Protein AF-Q2H4X4-F1 (afdb_monomer_lite)

Organism: Chaetomium globosum (strain ATCC 6205 / CBS 148.51 / DSM 1962 / NBRC 6347 / NRRL 1970) (NCBI:txid306901)

Sequence (139 aa):
MMDMPKQSDGTLGFRNVQITDLEEAFVVPPNSQGLGKRLSGNQFWRSPEAWARGAQNTSADIFSFGIVAIYVWLDRMIFYSDEANKAEDPSDMILRRHVSFLNDIDDFHGFIEYHGGENDPFVSRFGGLLISSRVLFSG

Radius of gyration: 17.91 Å; chains: 1; bounding box: 44×47×41 Å

pLDDT: mean 86.8, std 10.41, range [38.12, 96.19]

Structure (mmCIF, N/CA/C/O backbone):
data_AF-Q2H4X4-F1
#
_entry.id   AF-Q2H4X4-F1
#
loop_
_atom_site.group_PDB
_atom_site.id
_atom_site.type_symbol
_atom_site.label_atom_id
_atom_site.label_alt_id
_atom_site.label_comp_id
_atom_site.label_asym_id
_atom_site.label_entity_id
_atom_site.label_seq_id
_atom_site.pdbx_PDB_ins_code
_atom_site.Cartn_x
_atom_site.Cartn_y
_atom_site.Cartn_z
_atom_site.occupancy
_atom_site.B_iso_or_equiv
_atom_site.auth_seq_id
_atom_site.auth_comp_id
_atom_site.auth_asym_id
_atom_site.auth_atom_id
_atom_site.pdbx_PDB_model_num
ATOM 1 N N . MET A 1 1 ? -5.864 13.961 13.535 1.00 82.88 1 MET A N 1
ATOM 2 C CA . MET A 1 1 ? -6.841 14.300 14.603 1.00 82.88 1 MET A CA 1
ATOM 3 C C . MET A 1 1 ? -8.238 14.324 13.986 1.00 82.88 1 MET A C 1
ATOM 5 O O . MET A 1 1 ? -8.335 14.537 12.783 1.00 82.88 1 MET A O 1
ATOM 9 N N . MET A 1 2 ? -9.291 14.013 14.745 1.00 92.06 2 MET A N 1
ATOM 10 C CA . MET A 1 2 ? -10.677 14.024 14.254 1.00 92.06 2 MET A CA 1
ATOM 11 C C . MET A 1 2 ? -11.644 14.397 15.378 1.00 92.06 2 MET A C 1
ATOM 13 O O . MET A 1 2 ? -11.381 14.077 16.539 1.00 92.06 2 MET A O 1
ATOM 17 N N . ASP A 1 3 ? -12.770 15.013 15.022 1.00 93.75 3 ASP A N 1
ATOM 18 C CA . ASP A 1 3 ? -13.841 15.345 15.958 1.00 93.75 3 ASP A CA 1
ATOM 19 C C . ASP A 1 3 ? -14.916 14.253 15.948 1.00 93.75 3 ASP A C 1
ATOM 21 O O . ASP A 1 3 ? -15.402 13.859 14.883 1.00 93.75 3 ASP A O 1
ATOM 25 N N . MET A 1 4 ? -15.324 13.804 17.140 1.00 93.25 4 MET A N 1
ATOM 26 C CA . MET A 1 4 ? -16.312 12.733 17.337 1.00 93.25 4 MET A CA 1
ATOM 27 C C . MET A 1 4 ? -17.544 13.196 18.142 1.00 93.25 4 MET A C 1
ATOM 29 O O . MET A 1 4 ? -17.740 12.764 19.283 1.00 93.25 4 MET A O 1
ATOM 33 N N . PRO A 1 5 ? -18.380 14.109 17.613 1.00 94.19 5 PRO A N 1
ATOM 34 C CA . PRO A 1 5 ? -19.577 14.555 18.319 1.00 94.19 5 PRO A CA 1
ATOM 35 C C . PRO A 1 5 ? -20.622 13.434 18.428 1.00 94.19 5 PRO A C 1
ATOM 37 O O . PRO A 1 5 ? -20.839 12.674 17.485 1.00 94.19 5 PRO A O 1
ATOM 40 N N . LYS A 1 6 ? -21.340 13.376 19.554 1.00 93.75 6 LYS A N 1
ATOM 41 C CA . LYS A 1 6 ? -22.574 12.580 19.652 1.00 93.75 6 LYS A CA 1
ATOM 42 C C . LYS A 1 6 ? -23.701 13.276 18.892 1.00 93.75 6 LYS A C 1
ATOM 44 O O . LYS A 1 6 ? -23.912 14.476 19.060 1.00 93.75 6 LYS A O 1
ATOM 49 N N . GLN A 1 7 ? -24.422 12.518 18.079 1.00 92.12 7 GLN A N 1
ATOM 50 C CA . GLN A 1 7 ? -25.589 12.979 17.335 1.00 92.12 7 GLN A CA 1
ATOM 51 C C . GLN A 1 7 ? -26.870 12.861 18.176 1.00 92.12 7 GLN A C 1
ATOM 53 O O . GLN A 1 7 ? -26.888 12.224 19.231 1.00 92.12 7 GLN A O 1
ATOM 58 N N . SER A 1 8 ? -27.954 13.491 17.712 1.00 92.19 8 SER A N 1
ATOM 59 C CA . SER A 1 8 ? -29.252 13.511 18.405 1.00 92.19 8 SER A CA 1
ATOM 60 C C . SER A 1 8 ? -29.909 12.134 18.529 1.00 92.19 8 SER A C 1
ATOM 62 O O . SER A 1 8 ? -30.708 11.922 19.433 1.00 92.19 8 SER A O 1
ATOM 64 N N . ASP A 1 9 ? -29.569 11.202 17.639 1.00 93.88 9 ASP A N 1
ATOM 65 C CA . ASP A 1 9 ? -30.013 9.803 17.661 1.00 93.88 9 ASP A CA 1
ATOM 66 C C . ASP A 1 9 ? -29.107 8.892 18.516 1.00 93.88 9 ASP A C 1
ATOM 68 O O . ASP A 1 9 ? -29.309 7.682 18.573 1.00 93.88 9 ASP A O 1
ATOM 72 N N . GLY A 1 10 ? -28.103 9.465 19.189 1.00 90.88 10 GLY A N 1
ATOM 73 C CA . GLY A 1 10 ? -27.138 8.739 20.011 1.00 90.88 10 GLY A CA 1
ATOM 74 C C . GLY A 1 10 ? -25.968 8.124 19.239 1.00 90.88 10 GLY A C 1
ATOM 75 O O . GLY A 1 10 ? -25.063 7.584 19.878 1.00 90.88 10 GLY A O 1
ATOM 76 N N . THR A 1 11 ? -25.929 8.228 17.906 1.00 94.00 11 THR A N 1
ATOM 77 C CA . THR A 1 11 ? -24.793 7.749 17.107 1.00 94.00 11 THR A CA 1
ATOM 78 C C . THR A 1 11 ? -23.581 8.679 17.209 1.00 94.00 11 THR A C 1
ATOM 80 O O . THR A 1 11 ? -23.684 9.850 17.585 1.00 94.00 11 THR A O 1
ATOM 83 N N . LEU A 1 12 ? -22.398 8.156 16.884 1.00 93.00 12 LEU A N 1
ATOM 84 C CA . LEU A 1 12 ? -21.176 8.948 16.755 1.00 93.00 12 LEU A CA 1
ATOM 85 C C . LEU A 1 12 ? -21.107 9.554 15.352 1.00 93.00 12 LEU A C 1
ATOM 87 O O . LEU A 1 12 ? -21.178 8.837 14.357 1.00 93.00 12 LEU A O 1
ATOM 91 N N . GLY A 1 13 ? -20.963 10.875 15.278 1.00 92.62 13 GLY A N 1
ATOM 92 C CA . GLY A 1 13 ? -20.585 11.570 14.054 1.00 92.62 13 GLY A CA 1
ATOM 93 C C . GLY A 1 13 ? -19.066 11.687 13.949 1.00 92.62 13 GLY A C 1
ATOM 94 O O . GLY A 1 13 ? -18.370 11.655 14.960 1.00 92.62 13 GLY A O 1
ATOM 95 N N . PHE A 1 14 ? -18.560 11.878 12.732 1.00 92.00 14 PHE A N 1
ATOM 96 C CA . PHE A 1 14 ? -17.140 12.119 12.465 1.00 92.00 14 PHE A CA 1
ATOM 97 C C . PHE A 1 14 ? -17.000 13.368 11.603 1.00 92.00 14 PHE A C 1
ATOM 99 O O . PHE A 1 14 ? -17.674 13.491 10.578 1.00 92.00 14 PHE A O 1
ATOM 106 N N . ARG A 1 15 ? -16.169 14.324 12.026 1.00 93.56 15 ARG A N 1
ATOM 107 C CA . ARG A 1 15 ? -15.911 15.575 11.291 1.00 93.56 15 ARG A CA 1
ATOM 108 C C . ARG A 1 15 ? -14.452 15.992 11.436 1.00 93.56 15 ARG A C 1
ATOM 110 O O . ARG A 1 15 ? -13.753 15.508 12.322 1.00 93.56 15 ARG A O 1
ATOM 117 N N . ASN A 1 16 ? -14.011 16.890 10.554 1.00 93.94 16 ASN A N 1
ATOM 118 C CA . ASN A 1 16 ? -12.665 17.471 10.581 1.00 93.94 16 ASN A CA 1
ATOM 119 C C . ASN A 1 16 ? -11.556 16.406 10.641 1.00 93.94 16 ASN A C 1
ATOM 121 O O . ASN A 1 16 ? -10.621 16.505 11.431 1.00 93.94 16 ASN A O 1
ATOM 125 N N . VAL A 1 17 ? -11.688 15.356 9.824 1.00 91.62 17 VAL A N 1
ATOM 126 C CA . VAL A 1 17 ? -10.703 14.271 9.755 1.00 91.62 17 VAL A CA 1
ATOM 127 C C . VAL A 1 17 ? -9.416 14.797 9.124 1.00 91.62 17 VAL A C 1
ATOM 129 O O . VAL A 1 17 ? -9.442 15.381 8.043 1.00 91.62 17 VAL A O 1
ATOM 132 N N . GLN A 1 18 ? -8.292 14.574 9.800 1.00 94.06 18 GLN A N 1
ATOM 133 C CA . GLN A 1 18 ? -6.967 14.989 9.348 1.00 94.06 18 GLN A CA 1
ATOM 134 C C . GLN A 1 18 ? -6.011 13.799 9.288 1.00 94.06 18 GLN A C 1
ATOM 136 O O . GLN A 1 18 ? -5.959 12.999 10.228 1.00 94.06 18 GLN A O 1
ATOM 141 N N . ILE A 1 19 ? -5.212 13.750 8.219 1.00 92.25 19 ILE A N 1
ATOM 142 C CA . ILE A 1 19 ? -4.064 12.847 8.086 1.00 92.25 19 ILE A CA 1
ATOM 143 C C . ILE A 1 19 ? -2.943 13.348 9.010 1.00 92.25 19 ILE A C 1
ATOM 145 O O . ILE A 1 19 ? -2.722 14.553 9.128 1.00 92.25 19 ILE A O 1
ATOM 149 N N . THR A 1 20 ? -2.279 12.421 9.694 1.00 92.31 20 THR A N 1
ATOM 150 C CA . THR A 1 20 ? -1.152 12.666 10.609 1.00 92.31 20 THR A CA 1
ATOM 151 C C . THR A 1 20 ? 0.075 11.889 10.129 1.00 92.31 20 THR A C 1
ATOM 153 O O . THR A 1 20 ? 0.005 11.222 9.100 1.00 92.31 20 THR A O 1
ATOM 156 N N . ASP A 1 21 ? 1.170 11.984 10.876 1.00 91.31 21 ASP A N 1
ATOM 157 C CA . ASP A 1 21 ? 2.383 11.176 10.718 1.00 91.31 21 ASP A CA 1
ATOM 158 C C . ASP A 1 21 ? 3.039 11.389 9.343 1.00 91.31 21 ASP A C 1
ATOM 160 O O . ASP A 1 21 ? 3.329 10.477 8.567 1.00 91.31 21 ASP A O 1
ATOM 164 N N . LEU A 1 22 ? 3.204 12.673 9.011 1.00 91.50 22 LEU A N 1
ATOM 165 C CA . LEU A 1 22 ? 3.757 13.147 7.744 1.00 91.50 22 LEU A CA 1
ATOM 166 C C . LEU A 1 22 ? 5.291 13.264 7.771 1.00 91.50 22 LEU A C 1
ATOM 168 O O . LEU A 1 22 ? 5.871 13.801 6.831 1.00 91.50 22 LEU A O 1
ATOM 172 N N . GLU A 1 23 ? 5.971 12.784 8.815 1.00 89.81 23 GLU A N 1
ATOM 173 C CA . GLU A 1 23 ? 7.437 12.815 8.924 1.00 89.81 23 GLU A CA 1
ATOM 174 C C . GLU A 1 23 ? 8.132 12.004 7.825 1.00 89.81 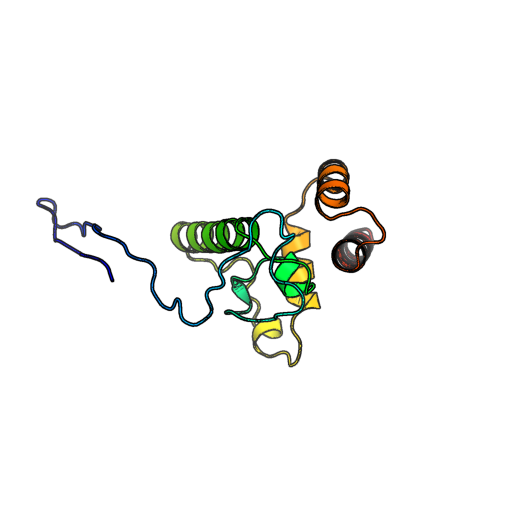23 GLU A C 1
ATOM 176 O O . GLU A 1 23 ? 9.246 12.332 7.418 1.00 89.81 23 GLU A O 1
ATOM 181 N N . GLU A 1 24 ? 7.451 10.988 7.289 1.00 85.44 24 GLU A N 1
ATOM 182 C CA . GLU A 1 24 ? 7.937 10.193 6.164 1.00 85.44 24 GLU A CA 1
ATOM 183 C C . GLU A 1 24 ? 7.447 10.725 4.801 1.00 85.44 24 GLU A C 1
ATOM 185 O O . GLU A 1 24 ? 7.836 10.176 3.763 1.00 85.44 24 GLU A O 1
ATOM 190 N N . ALA A 1 25 ? 6.625 11.782 4.768 1.00 89.75 25 ALA A N 1
ATOM 191 C CA . ALA A 1 25 ? 6.086 12.338 3.529 1.00 89.75 25 ALA A CA 1
ATOM 192 C C . ALA A 1 25 ? 7.187 12.965 2.658 1.00 89.75 25 ALA A C 1
ATOM 194 O O . ALA A 1 25 ? 8.188 13.495 3.142 1.00 89.75 25 ALA A O 1
ATOM 195 N N . PHE A 1 26 ? 6.991 12.920 1.341 1.00 87.62 26 PHE A N 1
ATOM 196 C CA . PHE A 1 26 ? 7.940 13.454 0.372 1.00 87.62 26 PHE A CA 1
ATOM 197 C C . PHE A 1 26 ? 7.215 14.286 -0.682 1.00 87.62 26 PHE A C 1
ATOM 199 O O . PHE A 1 26 ? 6.201 13.865 -1.236 1.00 87.62 26 PHE A O 1
ATOM 206 N N . VAL A 1 27 ? 7.758 15.464 -0.990 1.00 90.12 27 VAL A N 1
ATOM 207 C CA . VAL A 1 27 ? 7.251 16.297 -2.084 1.00 90.12 27 VAL A CA 1
ATOM 208 C C . VAL A 1 27 ? 7.758 15.723 -3.399 1.00 90.12 27 VAL A C 1
ATOM 210 O O . VAL A 1 27 ? 8.941 15.840 -3.708 1.00 90.12 27 VAL A O 1
ATOM 213 N N . VAL A 1 28 ? 6.864 15.121 -4.183 1.00 88.69 28 VAL A N 1
ATOM 214 C CA . VAL A 1 28 ? 7.188 14.635 -5.529 1.00 88.69 28 VAL A CA 1
ATOM 215 C C . VAL A 1 28 ? 7.433 15.840 -6.447 1.00 88.69 28 VAL A C 1
ATOM 217 O O . VAL A 1 28 ? 6.515 16.641 -6.644 1.00 88.69 28 VAL A O 1
ATOM 220 N N . PRO A 1 29 ? 8.644 16.009 -7.016 1.00 89.81 29 PRO A N 1
ATOM 221 C CA . PRO A 1 29 ? 8.905 17.105 -7.939 1.00 89.81 29 PRO A CA 1
ATOM 222 C C . PRO A 1 29 ? 8.019 17.003 -9.188 1.00 89.81 29 PRO A C 1
ATOM 224 O O . PRO A 1 29 ? 7.729 15.887 -9.634 1.00 89.81 29 PRO A O 1
ATOM 227 N N . PRO A 1 30 ? 7.642 18.133 -9.810 1.00 89.44 30 PRO A N 1
ATOM 228 C CA . PRO A 1 30 ? 6.946 18.113 -11.091 1.00 89.44 30 PRO A CA 1
ATOM 229 C C . PRO A 1 30 ? 7.709 17.272 -12.122 1.00 89.44 30 PRO A C 1
ATOM 231 O O . PRO A 1 30 ? 8.931 17.379 -12.227 1.00 89.44 30 PRO A O 1
ATOM 234 N N . ASN A 1 31 ? 6.987 16.452 -12.889 1.00 86.50 31 ASN A N 1
ATOM 235 C CA . ASN A 1 31 ? 7.538 15.543 -13.906 1.00 86.50 31 ASN A CA 1
ATOM 236 C C . ASN A 1 31 ? 8.490 14.450 -13.372 1.00 86.50 31 ASN A C 1
ATOM 238 O O . ASN A 1 31 ? 9.182 13.805 -14.160 1.00 86.50 31 ASN A O 1
ATOM 242 N N . SER A 1 32 ? 8.543 14.222 -12.055 1.00 87.06 32 SER A N 1
ATOM 243 C CA . SER A 1 32 ? 9.234 13.066 -11.481 1.00 87.06 32 SER A CA 1
ATOM 244 C C . SER A 1 32 ? 8.381 11.804 -11.605 1.00 87.06 32 SER A C 1
ATOM 246 O O . SER A 1 32 ? 7.166 11.850 -11.434 1.00 87.06 32 SER A O 1
ATOM 248 N N . GLN A 1 33 ? 9.032 10.659 -11.813 1.00 83.00 33 GLN A N 1
ATOM 249 C CA . GLN A 1 33 ? 8.390 9.339 -11.747 1.00 83.00 33 GLN A CA 1
ATOM 250 C C . GLN A 1 33 ? 7.950 8.972 -10.315 1.00 83.00 33 GLN A C 1
ATOM 252 O O . GLN A 1 33 ? 7.130 8.077 -10.120 1.00 83.00 33 GLN A O 1
ATOM 257 N N . GLY A 1 34 ? 8.477 9.675 -9.305 1.00 87.81 34 GLY A N 1
ATOM 258 C CA . GLY A 1 34 ? 8.199 9.437 -7.892 1.00 87.81 34 GLY A CA 1
ATOM 259 C C . GLY A 1 34 ? 9.446 9.061 -7.093 1.00 87.81 34 GLY A C 1
ATOM 260 O O . GLY A 1 34 ? 10.582 9.260 -7.527 1.00 87.81 34 GLY A O 1
ATOM 261 N N . LEU A 1 35 ? 9.230 8.525 -5.895 1.00 86.88 35 LEU A N 1
ATOM 262 C CA . LEU A 1 35 ? 10.265 8.085 -4.969 1.00 86.88 35 LEU A CA 1
ATOM 263 C C . LEU A 1 35 ? 10.550 6.589 -5.157 1.00 86.88 35 LEU A C 1
ATOM 265 O O . LEU A 1 35 ? 9.735 5.743 -4.802 1.00 86.88 35 LEU A O 1
ATOM 269 N N . GLY A 1 36 ? 11.709 6.254 -5.720 1.00 83.62 36 GLY A N 1
ATOM 270 C CA . GLY A 1 36 ? 12.161 4.866 -5.866 1.00 83.62 36 GLY A CA 1
ATOM 271 C C . GLY A 1 36 ? 12.979 4.365 -4.672 1.00 83.62 36 GLY A C 1
ATOM 272 O O . GLY A 1 36 ? 13.452 5.151 -3.852 1.00 83.62 36 GLY A O 1
ATOM 273 N N . LYS A 1 37 ? 13.211 3.046 -4.607 1.00 77.12 37 LYS A N 1
ATOM 274 C CA . LYS A 1 37 ? 14.167 2.372 -3.694 1.00 77.12 37 LYS A CA 1
ATOM 275 C C . LYS A 1 37 ? 13.900 2.494 -2.182 1.00 77.12 37 LYS A C 1
ATOM 277 O O . LYS A 1 37 ? 14.598 1.839 -1.407 1.00 77.12 37 LYS A O 1
ATOM 282 N N . ARG A 1 38 ? 12.890 3.252 -1.746 1.00 79.88 38 ARG A N 1
ATOM 283 C CA . ARG A 1 38 ? 12.484 3.359 -0.338 1.00 79.88 38 ARG A CA 1
ATOM 284 C C . ARG A 1 38 ? 11.468 2.276 0.014 1.00 79.88 38 ARG A C 1
ATOM 286 O O . ARG A 1 38 ? 10.451 2.139 -0.656 1.00 79.88 38 ARG A O 1
ATOM 293 N N . LEU A 1 39 ? 11.743 1.541 1.088 1.00 82.00 39 LEU A N 1
ATOM 294 C CA . LEU A 1 39 ? 10.826 0.565 1.673 1.00 82.00 39 LEU A CA 1
ATOM 295 C C . LEU A 1 39 ? 10.411 1.063 3.063 1.00 82.00 39 LEU A C 1
ATOM 297 O O . LEU A 1 39 ? 10.997 0.670 4.066 1.00 82.00 39 LEU A O 1
ATOM 301 N N . SER A 1 40 ? 9.451 1.985 3.106 1.00 81.69 40 SER A N 1
ATOM 302 C CA . SER A 1 40 ? 8.913 2.577 4.338 1.00 81.69 40 SER A CA 1
ATOM 303 C C . SER A 1 40 ? 7.430 2.231 4.514 1.00 81.69 40 SER A C 1
ATOM 305 O O . SER A 1 40 ? 6.840 1.512 3.698 1.00 81.69 40 SER A O 1
ATOM 307 N N . GLY A 1 41 ? 6.839 2.678 5.623 1.00 84.94 41 GLY A N 1
ATOM 308 C CA . GLY A 1 41 ? 5.442 2.413 5.960 1.00 84.94 41 GLY A CA 1
ATOM 309 C C . GLY A 1 41 ? 5.188 0.985 6.447 1.00 84.94 41 GLY A C 1
ATOM 310 O O . GLY A 1 41 ? 6.037 0.096 6.341 1.00 84.94 41 GLY A O 1
ATOM 311 N N . ASN A 1 42 ? 3.999 0.761 7.001 1.00 91.62 42 ASN A N 1
ATOM 312 C CA . ASN A 1 42 ? 3.607 -0.556 7.482 1.00 91.62 42 ASN A CA 1
ATOM 313 C C . ASN A 1 42 ? 3.359 -1.514 6.304 1.00 91.62 42 ASN A C 1
ATOM 315 O O . ASN A 1 42 ? 2.705 -1.192 5.313 1.00 91.62 42 ASN A O 1
ATOM 319 N N . GLN A 1 43 ? 3.906 -2.716 6.450 1.00 91.81 43 GLN A N 1
ATOM 320 C CA . GLN A 1 43 ? 4.032 -3.716 5.400 1.00 91.81 43 GLN A CA 1
ATOM 321 C C . GLN A 1 43 ? 2.693 -4.172 4.784 1.00 91.81 43 GLN A C 1
ATOM 323 O O . GLN A 1 43 ? 2.647 -4.507 3.604 1.00 91.81 43 GLN A O 1
ATOM 328 N N . PHE A 1 44 ? 1.588 -4.129 5.531 1.00 94.75 44 PHE A N 1
ATOM 329 C CA . PHE A 1 44 ? 0.282 -4.608 5.055 1.00 94.75 44 PHE A CA 1
ATOM 330 C C . PHE A 1 44 ? -0.584 -3.541 4.380 1.00 94.75 44 PHE A C 1
ATOM 332 O O . PHE A 1 44 ? -1.635 -3.872 3.835 1.00 94.75 44 PHE A O 1
ATOM 339 N N . TRP A 1 45 ? -0.145 -2.281 4.397 1.00 94.81 45 TRP A N 1
ATOM 340 C CA . TRP A 1 45 ? -0.838 -1.159 3.748 1.00 94.81 45 TRP A CA 1
ATOM 341 C C . TRP A 1 45 ? -0.094 -0.650 2.517 1.00 94.81 45 TRP A C 1
ATOM 343 O O . TRP A 1 45 ? -0.593 0.210 1.805 1.00 94.81 45 TRP A O 1
ATOM 353 N N . ARG A 1 46 ? 1.108 -1.176 2.283 1.00 93.00 46 ARG A N 1
ATOM 354 C CA . ARG A 1 46 ? 2.024 -0.740 1.239 1.00 93.00 46 ARG A CA 1
ATOM 355 C C . ARG A 1 46 ? 1.512 -1.131 -0.153 1.00 93.00 46 ARG A C 1
ATOM 357 O O . ARG A 1 46 ? 0.967 -2.216 -0.338 1.00 93.00 46 ARG A O 1
ATOM 364 N N . SER A 1 47 ? 1.742 -0.264 -1.136 1.00 92.44 47 SER A N 1
ATOM 365 C CA . SER A 1 47 ? 1.432 -0.522 -2.545 1.00 92.44 47 SER A CA 1
ATOM 366 C C . SER A 1 47 ? 2.358 -1.586 -3.175 1.00 92.44 47 SER A C 1
ATOM 368 O O . SER A 1 47 ? 3.448 -1.854 -2.648 1.00 92.44 47 SER A O 1
ATOM 370 N N . PRO A 1 48 ? 1.969 -2.213 -4.301 1.00 90.62 48 PRO A N 1
ATOM 371 C CA . PRO A 1 48 ? 2.821 -3.191 -4.980 1.00 90.62 48 PRO A CA 1
ATOM 372 C C . PRO A 1 48 ? 4.147 -2.588 -5.477 1.00 90.62 48 PRO A C 1
ATOM 374 O O . PRO A 1 48 ? 5.187 -3.236 -5.359 1.00 90.62 48 PRO A O 1
ATOM 377 N N . GLU A 1 49 ? 4.151 -1.340 -5.955 1.00 89.69 49 GLU A N 1
ATOM 378 C CA . GLU A 1 49 ? 5.359 -0.629 -6.399 1.00 89.69 49 GLU A CA 1
ATOM 379 C C . GLU A 1 49 ? 6.346 -0.476 -5.244 1.00 89.69 49 GLU A C 1
ATOM 381 O O . GLU A 1 49 ? 7.536 -0.755 -5.382 1.00 89.69 49 GLU A O 1
ATOM 386 N N . ALA A 1 50 ? 5.854 -0.087 -4.069 1.00 90.81 50 ALA A N 1
ATOM 387 C CA . ALA A 1 50 ? 6.674 0.090 -2.884 1.00 90.81 50 ALA A CA 1
ATOM 388 C C . ALA A 1 50 ? 7.289 -1.240 -2.414 1.00 90.81 50 ALA A C 1
ATOM 390 O O . ALA A 1 50 ? 8.478 -1.298 -2.092 1.00 90.81 50 ALA A O 1
ATOM 391 N N . TRP A 1 51 ? 6.526 -2.338 -2.448 1.00 90.69 51 TRP A N 1
ATOM 392 C CA . TRP A 1 51 ? 7.056 -3.679 -2.183 1.00 90.69 51 TRP A CA 1
ATOM 393 C C . TRP A 1 51 ? 8.113 -4.122 -3.187 1.00 90.69 51 TRP A C 1
ATOM 395 O O . TRP A 1 51 ? 9.103 -4.760 -2.817 1.00 90.69 51 TRP A O 1
ATOM 405 N N . ALA A 1 52 ? 7.922 -3.763 -4.450 1.00 86.94 52 ALA A N 1
ATOM 406 C CA . ALA A 1 52 ? 8.866 -4.029 -5.517 1.00 86.94 52 ALA A CA 1
ATOM 407 C C . ALA A 1 52 ? 10.028 -3.032 -5.592 1.00 86.94 52 ALA A C 1
ATOM 409 O O . ALA A 1 52 ? 10.909 -3.197 -6.433 1.00 86.94 52 ALA A O 1
ATOM 410 N N . ARG A 1 53 ? 10.066 -2.036 -4.696 1.00 85.50 53 ARG A N 1
ATOM 411 C CA . ARG A 1 53 ? 11.048 -0.939 -4.682 1.00 85.50 53 ARG A CA 1
ATOM 412 C C . ARG A 1 53 ? 11.023 -0.074 -5.955 1.00 85.50 53 ARG A C 1
ATOM 414 O O . ARG A 1 53 ? 12.010 0.612 -6.239 1.00 85.50 53 ARG A O 1
ATOM 421 N N . GLY A 1 54 ? 9.906 -0.092 -6.681 1.00 86.62 54 GLY A N 1
ATOM 422 C CA . GLY A 1 54 ? 9.606 0.779 -7.813 1.00 86.62 54 GLY A CA 1
ATOM 423 C C . GLY A 1 54 ? 9.353 2.229 -7.389 1.00 86.62 54 GLY A C 1
ATOM 424 O O . GLY A 1 54 ? 9.437 2.578 -6.207 1.00 86.62 54 GLY A O 1
ATOM 425 N N . ALA A 1 55 ? 9.081 3.088 -8.371 1.00 88.75 55 ALA A N 1
ATOM 426 C CA . ALA A 1 55 ? 8.789 4.496 -8.127 1.00 88.75 55 ALA A CA 1
ATOM 427 C C . ALA A 1 55 ? 7.397 4.667 -7.496 1.00 88.75 55 ALA A C 1
ATOM 429 O O . ALA A 1 55 ? 6.401 4.182 -8.022 1.00 88.75 55 ALA A O 1
ATOM 430 N N . GLN A 1 56 ? 7.344 5.361 -6.360 1.00 90.56 56 GLN A N 1
ATOM 431 C CA . GLN A 1 56 ? 6.118 5.651 -5.618 1.00 90.56 56 GLN A CA 1
ATOM 432 C C . GLN A 1 56 ? 5.714 7.110 -5.822 1.00 90.56 56 GLN A C 1
ATOM 434 O O . GLN A 1 56 ? 6.516 8.020 -5.608 1.00 90.56 56 GLN A O 1
ATOM 439 N N . ASN A 1 57 ? 4.467 7.341 -6.208 1.00 91.25 57 ASN A N 1
ATOM 440 C CA . ASN A 1 57 ? 3.871 8.670 -6.320 1.00 91.25 57 ASN A CA 1
ATOM 441 C C . ASN A 1 57 ? 2.472 8.658 -5.677 1.00 91.25 57 ASN A C 1
ATOM 443 O O . ASN A 1 57 ? 2.143 7.727 -4.945 1.00 91.25 57 ASN A O 1
ATOM 447 N N . THR A 1 58 ? 1.641 9.664 -5.947 1.00 91.81 58 THR A N 1
ATOM 448 C CA . THR A 1 58 ? 0.274 9.764 -5.408 1.00 91.81 58 THR A CA 1
ATOM 449 C C . THR A 1 58 ? -0.572 8.501 -5.632 1.00 91.81 58 THR A C 1
ATOM 451 O O . THR A 1 58 ? -1.446 8.207 -4.820 1.00 91.81 58 THR A O 1
ATOM 454 N N . SER A 1 59 ? -0.316 7.706 -6.680 1.00 90.69 59 SER A N 1
ATOM 455 C CA . SER A 1 59 ? -1.009 6.427 -6.890 1.00 90.69 59 SER A CA 1
ATOM 456 C C . SER A 1 59 ? -0.774 5.428 -5.751 1.00 90.69 59 SER A C 1
ATOM 458 O O . SER A 1 59 ? -1.694 4.694 -5.395 1.00 90.69 59 SER A O 1
ATOM 460 N N . ALA A 1 60 ? 0.409 5.434 -5.129 1.00 91.62 60 ALA A N 1
ATOM 461 C CA . ALA A 1 60 ? 0.719 4.581 -3.985 1.00 91.62 60 ALA A CA 1
ATOM 462 C C . ALA A 1 60 ? -0.097 4.983 -2.742 1.00 91.62 60 ALA A C 1
ATOM 464 O O . ALA A 1 60 ? -0.562 4.110 -2.002 1.00 91.62 60 ALA A O 1
ATOM 465 N N . ASP A 1 61 ? -0.342 6.284 -2.549 1.00 93.00 61 ASP A N 1
ATOM 466 C CA . ASP A 1 61 ? -1.205 6.793 -1.476 1.00 93.00 61 ASP A CA 1
ATOM 467 C C . ASP A 1 61 ? -2.669 6.404 -1.718 1.00 93.00 61 ASP A C 1
ATOM 469 O O . ASP A 1 61 ? -3.338 5.902 -0.813 1.00 93.00 61 ASP A O 1
ATOM 473 N N . ILE A 1 62 ? -3.155 6.569 -2.956 1.00 95.19 62 ILE A N 1
ATOM 474 C CA . ILE A 1 62 ? -4.515 6.172 -3.361 1.00 95.19 62 ILE A CA 1
ATOM 475 C C . ILE A 1 62 ? -4.716 4.670 -3.146 1.00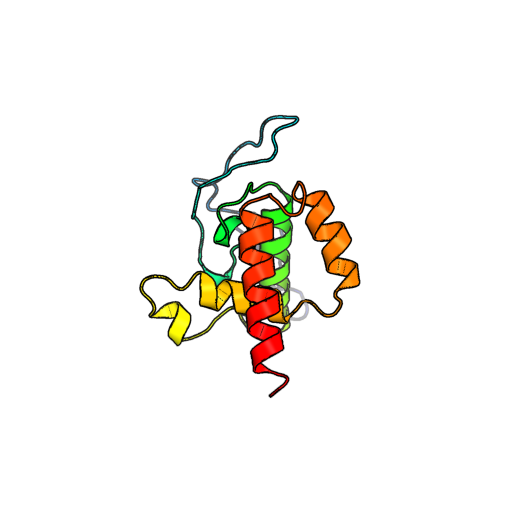 95.19 62 ILE A C 1
ATOM 477 O O . ILE A 1 62 ? -5.735 4.262 -2.586 1.00 95.19 62 ILE A O 1
ATOM 481 N N . PHE A 1 63 ? -3.737 3.853 -3.544 1.00 93.56 63 PHE A N 1
ATOM 482 C CA . PHE A 1 63 ? -3.762 2.413 -3.315 1.00 93.56 63 PHE A CA 1
ATOM 483 C C . PHE A 1 63 ? -3.885 2.107 -1.819 1.00 93.56 63 PHE A C 1
ATOM 485 O O . PHE A 1 63 ? -4.821 1.425 -1.403 1.00 93.56 63 PHE A O 1
ATOM 492 N N . SER A 1 64 ? -2.983 2.658 -1.002 1.00 94.88 64 SER A N 1
ATOM 493 C CA . SER A 1 64 ? -2.940 2.420 0.447 1.00 94.88 64 SER A CA 1
ATOM 494 C C . SER A 1 64 ? -4.252 2.832 1.125 1.00 94.88 64 SER A C 1
ATOM 496 O O . SER A 1 64 ? -4.799 2.085 1.939 1.00 94.88 64 SER A O 1
ATOM 498 N N . PHE A 1 65 ? -4.813 3.981 0.736 1.00 95.69 65 PHE A N 1
ATOM 499 C CA . PHE A 1 65 ? -6.114 4.445 1.213 1.00 95.69 65 PHE A CA 1
ATOM 500 C C . PHE A 1 65 ? -7.256 3.502 0.813 1.00 95.69 65 PHE A C 1
ATOM 502 O O . PHE A 1 65 ? -8.125 3.211 1.635 1.00 95.69 65 PHE A O 1
ATOM 509 N N . GLY A 1 66 ? -7.239 2.967 -0.411 1.00 95.75 66 GLY A N 1
ATOM 510 C CA . GLY A 1 66 ? -8.199 1.956 -0.857 1.00 95.75 66 GLY A CA 1
ATOM 511 C C . GLY A 1 66 ? -8.188 0.707 0.030 1.00 95.75 66 GLY A C 1
ATOM 512 O O . GLY A 1 66 ? -9.246 0.222 0.430 1.00 95.75 66 GLY A O 1
ATOM 513 N N . ILE A 1 67 ? -7.005 0.229 0.425 1.00 95.69 67 ILE A N 1
ATOM 514 C CA . ILE A 1 67 ? -6.870 -0.914 1.344 1.00 95.69 67 ILE A CA 1
ATOM 515 C C . ILE A 1 67 ? -7.412 -0.587 2.739 1.00 95.69 67 ILE A C 1
ATOM 517 O O . ILE A 1 67 ? -8.091 -1.420 3.341 1.00 95.69 67 ILE A O 1
ATOM 521 N N . VAL A 1 68 ? -7.168 0.627 3.241 1.00 95.19 68 VAL A N 1
ATOM 522 C CA . VAL A 1 68 ? -7.757 1.103 4.504 1.00 95.19 68 VAL A CA 1
ATOM 523 C C . VAL A 1 68 ? -9.282 1.143 4.414 1.00 95.19 68 VAL A C 1
ATOM 525 O O . VAL A 1 68 ? -9.950 0.671 5.329 1.00 95.19 68 VAL A O 1
ATOM 528 N N . ALA A 1 69 ? -9.848 1.637 3.312 1.00 95.94 69 ALA A N 1
ATOM 529 C CA . AL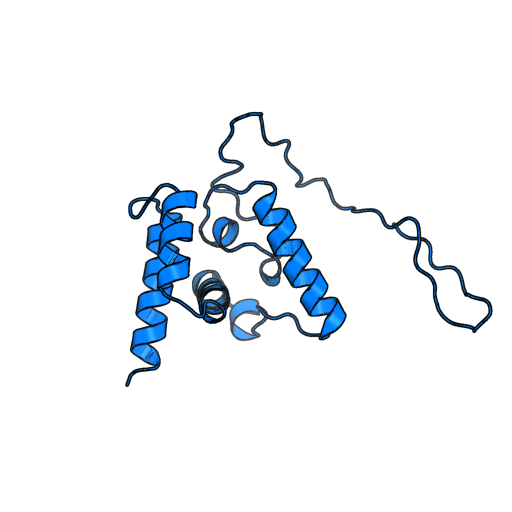A A 1 69 ? -11.295 1.670 3.113 1.00 95.94 69 ALA A CA 1
ATOM 530 C C . ALA A 1 69 ? -11.906 0.257 3.106 1.00 95.94 69 ALA A C 1
ATOM 532 O O . ALA A 1 69 ? -12.928 0.026 3.753 1.00 95.94 69 ALA A O 1
ATOM 533 N N . ILE A 1 70 ? -11.253 -0.706 2.444 1.00 95.62 70 ILE A N 1
ATOM 534 C CA . ILE A 1 70 ? -11.665 -2.118 2.467 1.00 95.62 70 ILE A CA 1
ATOM 535 C C . ILE A 1 70 ? -11.612 -2.676 3.893 1.00 95.62 70 ILE A C 1
ATOM 537 O O . ILE A 1 70 ? -12.555 -3.341 4.318 1.00 95.62 70 ILE A O 1
ATOM 541 N N . TYR A 1 71 ? -10.544 -2.391 4.643 1.00 96.19 71 TYR A N 1
ATOM 542 C CA . TYR A 1 71 ? -10.433 -2.805 6.041 1.00 96.19 71 TYR A CA 1
ATOM 543 C C . TYR A 1 71 ? -11.562 -2.225 6.894 1.00 96.19 71 TYR A C 1
ATOM 545 O O . TYR A 1 71 ? -12.221 -2.977 7.598 1.00 96.19 71 TYR A O 1
ATOM 553 N N . VAL A 1 72 ? -11.836 -0.923 6.791 1.00 94.25 72 VAL A N 1
ATOM 554 C CA . VAL A 1 72 ? -12.924 -0.272 7.537 1.00 94.25 72 VAL A CA 1
ATOM 555 C C . VAL A 1 72 ? -14.280 -0.896 7.206 1.00 94.25 72 VAL A C 1
ATOM 557 O O . VAL A 1 72 ? -15.125 -1.029 8.087 1.00 94.25 72 VAL A O 1
ATOM 560 N N . TRP A 1 73 ? -14.495 -1.290 5.950 1.00 95.81 73 TRP A N 1
ATOM 561 C CA . TRP A 1 73 ? -15.766 -1.860 5.513 1.00 95.81 73 TRP A CA 1
ATOM 562 C C . TRP A 1 73 ? -15.946 -3.336 5.893 1.00 95.81 73 TRP A C 1
ATOM 564 O O . TRP A 1 73 ? -17.061 -3.767 6.178 1.00 95.81 73 TRP A O 1
ATOM 574 N N . LEU A 1 74 ? -14.868 -4.124 5.863 1.00 96.19 74 LEU A N 1
ATOM 575 C CA . LEU A 1 74 ? -14.917 -5.583 6.029 1.00 96.19 74 LEU A CA 1
ATOM 576 C C . LEU A 1 74 ? -14.334 -6.086 7.353 1.00 96.19 74 LEU A C 1
ATOM 578 O O . LEU A 1 74 ? -14.369 -7.291 7.591 1.00 96.19 74 LEU A O 1
ATOM 582 N N . ASP A 1 75 ? -13.745 -5.203 8.159 1.00 95.44 75 ASP A N 1
ATOM 583 C CA . ASP A 1 75 ? -12.928 -5.536 9.334 1.00 95.44 75 ASP A CA 1
ATOM 584 C C . ASP A 1 75 ? -11.827 -6.567 9.012 1.00 95.44 75 ASP A C 1
ATOM 586 O O . ASP A 1 75 ? -11.512 -7.480 9.775 1.00 95.44 75 ASP A O 1
ATOM 590 N N . ARG A 1 76 ? -11.255 -6.468 7.800 1.00 93.62 76 ARG A N 1
ATOM 591 C CA . ARG A 1 76 ? -10.285 -7.441 7.281 1.00 93.62 76 ARG A CA 1
ATOM 592 C C . ARG A 1 76 ? -9.103 -6.776 6.597 1.00 93.62 76 ARG A C 1
ATOM 594 O O . ARG A 1 76 ? -9.240 -6.160 5.544 1.00 93.62 76 ARG A O 1
ATOM 601 N N . MET A 1 77 ? -7.909 -6.982 7.149 1.00 93.94 77 MET A N 1
ATOM 602 C CA . MET A 1 77 ? -6.656 -6.598 6.498 1.00 93.94 77 MET A CA 1
ATOM 603 C C . MET A 1 77 ? -6.354 -7.574 5.357 1.00 93.94 77 MET A C 1
ATOM 605 O O . MET A 1 77 ? -5.834 -8.670 5.574 1.00 93.94 77 MET A O 1
ATOM 609 N N . ILE A 1 78 ? -6.708 -7.207 4.126 1.00 93.12 78 ILE A N 1
ATOM 610 C CA . ILE A 1 78 ? -6.737 -8.167 3.013 1.00 93.12 78 ILE A CA 1
ATOM 611 C C . ILE A 1 78 ? -5.369 -8.737 2.630 1.00 93.12 78 ILE A C 1
ATOM 613 O O . ILE A 1 78 ? -5.336 -9.841 2.091 1.00 93.12 78 ILE A O 1
ATOM 617 N N . PHE A 1 79 ? -4.269 -8.054 2.961 1.00 94.06 79 PHE A N 1
ATOM 618 C CA . PHE A 1 79 ? -2.894 -8.522 2.738 1.00 94.06 79 PHE A CA 1
ATOM 619 C C . PHE A 1 79 ? -2.228 -9.143 3.970 1.00 94.06 79 PHE A C 1
ATOM 621 O O . PHE A 1 79 ? -1.103 -9.629 3.872 1.00 94.06 79 PHE A O 1
ATOM 628 N N . TYR A 1 80 ? -2.908 -9.172 5.118 1.00 94.38 80 TYR A N 1
ATOM 629 C CA . TYR A 1 80 ? -2.360 -9.762 6.334 1.00 94.38 80 TYR A CA 1
ATOM 630 C C . TYR A 1 80 ? -2.250 -11.292 6.237 1.00 94.38 80 TYR A C 1
ATOM 632 O O . TYR A 1 80 ? -3.161 -11.982 5.760 1.00 94.38 80 TYR A O 1
ATOM 640 N N . SER A 1 81 ? -1.133 -11.816 6.738 1.00 91.88 81 SER A N 1
ATOM 641 C CA . SER A 1 81 ? -0.882 -13.233 7.015 1.00 91.88 81 SER A CA 1
ATOM 642 C C . SER A 1 81 ? 0.003 -13.325 8.256 1.00 91.88 81 SER A C 1
ATOM 644 O O . SER A 1 81 ? 0.947 -12.546 8.407 1.00 91.88 81 SER A O 1
ATOM 646 N N . ASP A 1 82 ? -0.288 -14.295 9.123 1.00 94.62 82 ASP A N 1
ATOM 647 C CA . ASP A 1 82 ? 0.541 -14.604 10.287 1.00 94.62 82 ASP A CA 1
ATOM 648 C C . ASP A 1 82 ? 1.966 -15.005 9.897 1.00 94.62 82 ASP A C 1
ATOM 650 O O . ASP A 1 82 ? 2.915 -14.618 10.581 1.00 94.62 82 ASP A O 1
ATOM 654 N N . GLU A 1 83 ? 2.136 -15.763 8.808 1.00 94.69 83 GLU A N 1
ATOM 655 C CA . GLU A 1 83 ? 3.465 -16.124 8.312 1.00 94.69 83 GLU A CA 1
ATOM 656 C C . GLU A 1 83 ? 4.217 -14.892 7.812 1.00 94.69 83 GLU A C 1
ATOM 658 O O . GLU A 1 83 ? 5.363 -14.683 8.201 1.00 94.69 83 GLU A O 1
ATOM 663 N N . ALA A 1 84 ? 3.564 -14.032 7.025 1.00 93.38 84 ALA A N 1
ATOM 664 C CA . ALA A 1 84 ? 4.185 -12.804 6.535 1.00 93.38 84 ALA A CA 1
ATOM 665 C C . ALA A 1 84 ? 4.547 -11.856 7.692 1.00 93.38 84 ALA A C 1
ATOM 667 O O . ALA A 1 84 ? 5.578 -11.196 7.669 1.00 93.38 84 ALA A O 1
ATOM 668 N N . ASN A 1 85 ? 3.742 -11.817 8.754 1.00 94.19 85 ASN A N 1
ATOM 669 C CA . ASN A 1 85 ? 4.037 -10.990 9.921 1.00 94.19 85 ASN A CA 1
ATOM 670 C C . ASN A 1 85 ? 5.264 -11.466 10.720 1.00 94.19 85 ASN A C 1
ATOM 672 O O . ASN A 1 85 ? 5.852 -10.680 11.457 1.00 94.19 85 ASN A O 1
ATOM 676 N N . LYS A 1 86 ? 5.623 -12.750 10.609 1.00 95.56 86 LYS A N 1
ATOM 677 C CA . LYS A 1 86 ? 6.731 -13.382 11.346 1.00 95.56 86 LYS A CA 1
ATOM 678 C C . LYS A 1 86 ? 7.979 -13.600 10.487 1.00 95.56 86 LYS A C 1
ATOM 680 O O . LYS A 1 86 ? 9.019 -13.963 11.032 1.00 95.56 86 LYS A O 1
ATOM 685 N N . ALA A 1 87 ? 7.874 -13.433 9.171 1.00 94.00 87 ALA A N 1
ATOM 686 C CA . ALA A 1 87 ? 8.981 -13.623 8.246 1.00 94.00 87 ALA A CA 1
ATOM 687 C C . ALA A 1 87 ? 10.009 -12.487 8.357 1.00 94.00 87 ALA A C 1
ATOM 689 O O . ALA A 1 87 ? 9.654 -11.330 8.572 1.00 94.00 87 ALA A O 1
ATOM 690 N N . GLU A 1 88 ? 11.284 -12.824 8.159 1.00 92.88 88 GLU A N 1
ATOM 691 C CA . GLU A 1 88 ? 12.373 -11.841 8.082 1.00 92.88 88 GLU A CA 1
ATOM 692 C C . GLU A 1 88 ? 12.234 -10.940 6.842 1.00 92.88 88 GLU A C 1
ATOM 694 O O . GLU A 1 88 ? 12.405 -9.726 6.931 1.00 92.88 88 GLU A O 1
ATOM 699 N N . ASP A 1 89 ? 11.842 -11.524 5.703 1.00 91.75 89 ASP A N 1
ATOM 700 C CA . ASP A 1 89 ? 11.454 -10.802 4.489 1.00 91.75 89 ASP A CA 1
ATOM 701 C C . ASP A 1 89 ? 10.107 -11.331 3.962 1.00 91.75 89 ASP A C 1
ATOM 703 O O . ASP A 1 89 ? 10.054 -12.388 3.327 1.00 91.75 89 ASP A O 1
ATOM 707 N N . PRO A 1 90 ? 8.997 -10.612 4.204 1.00 92.00 90 PRO A N 1
ATOM 708 C CA . PRO A 1 90 ? 7.677 -11.025 3.737 1.00 92.00 90 PRO A CA 1
ATOM 709 C C . PRO A 1 90 ? 7.317 -10.518 2.338 1.00 92.00 90 PRO A C 1
ATOM 711 O O . PRO A 1 90 ? 6.167 -10.668 1.913 1.00 92.00 90 PRO A O 1
ATOM 714 N N . SER A 1 91 ? 8.254 -9.899 1.615 1.00 89.38 91 SER A N 1
ATOM 715 C CA . SER A 1 91 ? 7.942 -9.153 0.395 1.00 89.38 91 SER A CA 1
ATOM 716 C C . SER A 1 91 ? 7.266 -9.993 -0.687 1.00 89.38 91 SER A C 1
ATOM 718 O O . SER A 1 91 ? 6.219 -9.594 -1.195 1.00 89.38 91 SER A O 1
ATOM 720 N N . ASP A 1 92 ? 7.792 -11.177 -0.997 1.00 88.75 92 ASP A N 1
ATOM 721 C CA . ASP A 1 92 ? 7.201 -12.065 -2.005 1.00 88.75 92 ASP A CA 1
ATOM 722 C C . ASP A 1 92 ? 5.850 -12.637 -1.558 1.00 88.75 92 ASP A C 1
ATOM 724 O O . ASP A 1 92 ? 4.943 -12.792 -2.377 1.00 88.75 92 ASP A O 1
ATOM 728 N N . MET A 1 93 ? 5.682 -12.924 -0.264 1.00 91.62 93 MET A N 1
ATOM 729 C CA . MET A 1 93 ? 4.421 -13.436 0.285 1.00 91.62 93 MET A CA 1
ATOM 730 C C . MET A 1 93 ? 3.303 -12.403 0.145 1.00 91.62 93 MET A C 1
ATOM 732 O O . MET A 1 93 ? 2.197 -12.727 -0.293 1.00 91.62 93 MET A O 1
ATOM 736 N N . ILE A 1 94 ? 3.604 -11.148 0.483 1.00 92.81 94 ILE A N 1
ATOM 737 C CA . ILE A 1 94 ? 2.640 -10.056 0.398 1.00 92.81 94 ILE A CA 1
ATOM 738 C C . ILE A 1 94 ? 2.381 -9.705 -1.070 1.00 92.81 94 ILE A C 1
ATOM 740 O O . ILE A 1 94 ? 1.218 -9.665 -1.472 1.00 92.81 94 ILE A O 1
ATOM 744 N N . LEU A 1 95 ? 3.416 -9.571 -1.910 1.00 90.50 95 LEU A N 1
ATOM 745 C CA . LEU A 1 95 ? 3.259 -9.316 -3.350 1.00 90.50 95 LEU A CA 1
ATOM 746 C C . LEU A 1 95 ? 2.421 -10.387 -4.059 1.00 90.50 95 LEU A C 1
ATOM 748 O O . LEU A 1 95 ? 1.545 -10.042 -4.848 1.00 90.50 95 LEU A O 1
ATOM 752 N N . ARG A 1 96 ? 2.606 -11.676 -3.748 1.00 89.19 96 ARG A N 1
ATOM 753 C CA . ARG A 1 96 ? 1.743 -12.748 -4.285 1.00 89.19 96 ARG A CA 1
ATOM 754 C C . ARG A 1 96 ? 0.275 -12.525 -3.941 1.00 89.19 96 ARG A C 1
ATOM 756 O O . ARG A 1 96 ? -0.598 -12.827 -4.751 1.00 89.19 96 ARG A O 1
ATOM 763 N N . ARG A 1 97 ? -0.006 -11.969 -2.765 1.00 90.25 97 ARG A N 1
ATOM 764 C CA . ARG A 1 97 ? -1.369 -11.647 -2.354 1.00 90.25 97 ARG A CA 1
ATOM 765 C C . ARG A 1 97 ? -1.928 -10.436 -3.092 1.00 90.25 97 ARG A C 1
ATOM 767 O O . ARG A 1 97 ? -3.083 -10.502 -3.492 1.00 90.25 97 ARG A O 1
ATOM 774 N N . HIS A 1 98 ? -1.128 -9.400 -3.364 1.00 89.56 98 HIS A N 1
ATOM 775 C CA . HIS A 1 98 ? -1.523 -8.323 -4.290 1.00 89.56 98 HIS A CA 1
ATOM 776 C C . HIS A 1 98 ? -1.945 -8.895 -5.644 1.00 89.56 98 HIS A C 1
ATOM 778 O O . HIS A 1 98 ? -3.036 -8.615 -6.132 1.00 89.56 98 HIS A O 1
ATOM 784 N N . VAL A 1 99 ? -1.102 -9.761 -6.201 1.00 84.75 99 VAL A N 1
ATOM 785 C CA . VAL A 1 99 ? -1.324 -10.394 -7.499 1.00 84.75 99 VAL A CA 1
ATOM 786 C C . VAL A 1 99 ? -2.568 -11.290 -7.509 1.00 84.75 99 VAL A C 1
ATOM 788 O O . VAL A 1 99 ? -3.260 -11.352 -8.518 1.00 84.75 99 VAL A O 1
ATOM 791 N N . SER A 1 100 ? -2.900 -11.950 -6.395 1.00 85.31 100 SER A N 1
ATOM 792 C CA . SER A 1 100 ? -4.077 -12.830 -6.308 1.00 85.31 100 SER A CA 1
ATOM 793 C C . SER A 1 100 ? -5.425 -12.121 -6.496 1.00 85.31 100 SER A C 1
ATOM 795 O O . SER A 1 100 ? -6.424 -12.790 -6.743 1.00 85.31 100 SER A O 1
ATOM 797 N N . PHE A 1 101 ? -5.462 -10.786 -6.403 1.00 83.25 101 PHE A N 1
ATOM 798 C CA . PHE A 1 101 ? -6.662 -9.990 -6.674 1.00 83.25 101 PHE A CA 1
ATOM 799 C C . PHE A 1 101 ? -6.778 -9.530 -8.136 1.00 83.25 101 PHE A C 1
ATOM 801 O O . PHE A 1 101 ? -7.793 -8.939 -8.498 1.00 83.25 101 PHE A O 1
ATOM 808 N N . LEU A 1 102 ? -5.772 -9.790 -8.980 1.00 77.88 102 LEU A N 1
ATOM 809 C CA . LEU A 1 102 ? -5.834 -9.478 -10.407 1.00 77.88 102 LEU A CA 1
ATOM 810 C C . LEU A 1 102 ? -6.591 -10.577 -11.155 1.00 77.88 102 LEU A C 1
ATOM 812 O O . LEU A 1 102 ? -6.201 -11.747 -11.127 1.00 77.88 102 LEU A O 1
ATOM 816 N N . ASN A 1 103 ? -7.676 -10.189 -11.823 1.00 67.31 103 ASN A N 1
ATOM 817 C CA . ASN A 1 103 ? -8.611 -11.126 -12.440 1.00 67.31 103 ASN A CA 1
ATOM 818 C C . ASN A 1 103 ? -8.246 -11.448 -13.903 1.00 67.31 103 ASN A C 1
ATOM 820 O O . ASN A 1 103 ? -8.291 -12.612 -14.294 1.00 67.31 103 ASN A O 1
ATOM 824 N N . ASP A 1 104 ? -7.815 -10.454 -14.690 1.00 70.81 104 ASP A N 1
ATOM 825 C CA . ASP A 1 104 ? -7.581 -10.597 -16.134 1.00 70.81 104 ASP A CA 1
ATOM 826 C C . ASP A 1 104 ? -6.118 -10.322 -16.533 1.00 70.81 104 ASP A C 1
ATOM 828 O O . ASP A 1 104 ? -5.441 -9.473 -15.955 1.00 70.81 104 ASP A O 1
ATOM 832 N N . ILE A 1 105 ? -5.618 -11.084 -17.509 1.00 63.69 105 ILE A N 1
ATOM 833 C CA . ILE A 1 105 ? -4.306 -10.883 -18.133 1.00 63.69 105 ILE A CA 1
ATOM 834 C C . ILE A 1 105 ? -4.318 -9.655 -19.052 1.00 63.69 105 ILE A C 1
ATOM 836 O O . ILE A 1 105 ? -3.283 -9.013 -19.199 1.00 63.69 105 ILE A O 1
ATOM 840 N N . ASP A 1 106 ? -5.469 -9.292 -19.623 1.00 68.12 106 ASP A N 1
ATOM 841 C CA . ASP A 1 106 ? -5.562 -8.145 -20.533 1.00 68.12 106 ASP A CA 1
ATOM 842 C C . ASP A 1 106 ? -5.372 -6.811 -19.784 1.00 68.12 106 ASP A C 1
ATOM 844 O O . ASP A 1 106 ? -4.688 -5.910 -20.277 1.00 68.12 106 ASP A O 1
ATOM 848 N N . ASP A 1 107 ? -5.841 -6.724 -18.531 1.00 67.00 107 ASP A N 1
ATOM 849 C CA . ASP A 1 107 ? -5.565 -5.598 -17.621 1.00 67.00 107 ASP A CA 1
ATOM 850 C C . ASP A 1 107 ? -4.061 -5.454 -17.312 1.00 67.00 107 ASP A C 1
ATOM 852 O O . ASP A 1 107 ? -3.568 -4.370 -16.980 1.00 67.00 107 ASP A O 1
ATOM 856 N N . PHE A 1 108 ? -3.300 -6.543 -17.452 1.00 75.56 108 PHE A N 1
ATOM 857 C CA . PHE A 1 108 ? -1.868 -6.560 -17.185 1.00 75.56 108 PHE A CA 1
ATOM 858 C C . PHE A 1 108 ? -1.065 -5.810 -18.254 1.00 75.56 108 PHE A C 1
ATOM 860 O O . PHE A 1 108 ? -0.025 -5.238 -17.937 1.00 75.56 108 PHE A O 1
ATOM 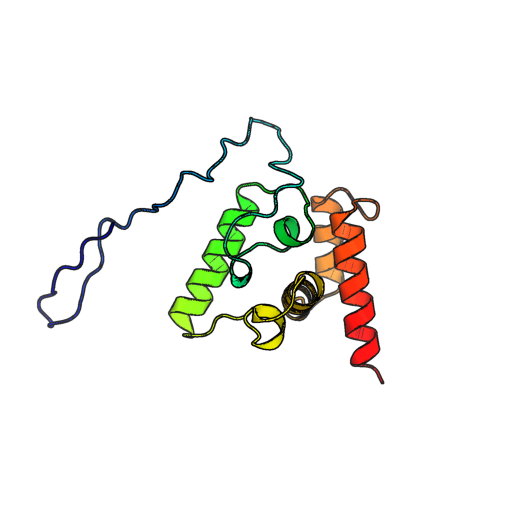867 N N . HIS A 1 109 ? -1.538 -5.748 -19.503 1.00 78.94 109 HIS A N 1
ATOM 868 C CA . HIS A 1 109 ? -0.834 -5.023 -20.566 1.00 78.94 109 HIS A CA 1
ATOM 869 C C . HIS A 1 109 ? -0.815 -3.510 -20.322 1.00 78.94 109 HIS A C 1
ATOM 871 O O . HIS A 1 109 ? 0.245 -2.890 -20.411 1.00 78.94 109 HIS A O 1
ATOM 877 N N . GLY A 1 110 ? -1.955 -2.920 -19.942 1.00 81.00 110 GLY A N 1
ATOM 878 C CA . GLY A 1 110 ? -2.017 -1.498 -19.586 1.00 81.00 110 GLY A CA 1
ATOM 879 C C . GLY A 1 110 ? -1.164 -1.172 -18.356 1.00 81.00 110 GLY A C 1
ATOM 880 O O . GLY A 1 110 ? -0.505 -0.134 -18.304 1.00 81.00 110 GLY A O 1
ATOM 881 N N . PHE A 1 111 ? -1.110 -2.096 -17.394 1.00 81.38 111 PHE A N 1
ATOM 882 C CA . PHE A 1 111 ? -0.224 -2.004 -16.236 1.00 81.38 111 PHE A CA 1
ATOM 883 C C . PHE A 1 111 ? 1.262 -2.016 -16.634 1.00 81.38 111 PHE A C 1
ATOM 885 O O . PHE A 1 111 ? 2.022 -1.162 -16.180 1.00 81.38 111 PHE A O 1
ATOM 892 N N . ILE A 1 112 ? 1.678 -2.937 -17.510 1.00 85.69 112 ILE A N 1
ATOM 893 C CA . ILE A 1 112 ? 3.055 -3.001 -18.025 1.00 85.69 112 ILE A CA 1
ATOM 894 C C . ILE A 1 112 ? 3.440 -1.672 -18.687 1.00 85.69 112 ILE A C 1
ATOM 896 O O . ILE A 1 112 ? 4.502 -1.125 -18.388 1.00 85.69 112 ILE A O 1
ATOM 900 N N . GLU A 1 113 ? 2.587 -1.145 -19.569 1.00 85.12 113 GLU A N 1
ATOM 901 C CA . GLU A 1 113 ? 2.856 0.102 -20.290 1.00 85.12 113 GLU A CA 1
ATOM 902 C C . GLU A 1 113 ? 2.995 1.292 -19.332 1.00 85.12 113 GLU A C 1
ATOM 904 O O . GLU A 1 113 ? 3.978 2.034 -19.404 1.00 85.12 113 GLU A O 1
ATOM 909 N N . TYR A 1 114 ? 2.064 1.431 -18.382 1.00 82.62 114 TYR A N 1
ATOM 910 C CA . TYR A 1 114 ? 2.078 2.507 -17.388 1.00 82.62 114 TYR A CA 1
ATOM 911 C C . TYR A 1 114 ? 3.359 2.519 -16.539 1.00 82.62 114 TYR A C 1
ATOM 913 O O . TYR A 1 114 ? 3.847 3.587 -16.166 1.00 82.62 114 TYR A O 1
ATOM 921 N N . HIS A 1 115 ? 3.938 1.348 -16.268 1.00 83.38 115 HIS A N 1
ATOM 922 C CA . HIS A 1 115 ? 5.134 1.203 -15.437 1.00 83.38 115 HIS A CA 1
ATOM 923 C C . HIS A 1 115 ? 6.456 1.137 -16.218 1.00 83.38 115 HIS A C 1
ATOM 925 O O . HIS A 1 115 ? 7.487 0.807 -15.639 1.00 83.38 115 HIS A O 1
ATOM 931 N N . GLY A 1 116 ? 6.467 1.506 -17.504 1.00 82.88 116 GLY A N 1
ATOM 932 C CA . GLY A 1 116 ? 7.705 1.637 -18.284 1.00 82.88 116 GLY A CA 1
ATOM 933 C C . GLY A 1 116 ? 8.099 0.396 -19.090 1.00 82.88 116 GLY A C 1
ATOM 934 O O . GLY A 1 116 ? 9.207 0.342 -19.627 1.00 82.88 116 GLY A O 1
ATOM 935 N N . GLY A 1 117 ? 7.188 -0.568 -19.230 1.00 88.06 117 GLY A N 1
ATOM 936 C CA . GLY A 1 117 ? 7.346 -1.738 -20.089 1.00 88.06 117 GLY A CA 1
ATOM 937 C C . GLY A 1 117 ? 7.918 -2.971 -19.385 1.00 88.06 117 GLY A C 1
ATOM 938 O O . GLY A 1 117 ? 8.271 -2.954 -18.210 1.00 88.06 117 GLY A O 1
ATOM 939 N N . GLU A 1 118 ? 8.025 -4.072 -20.131 1.00 86.06 118 GLU A N 1
ATOM 940 C CA . GLU A 1 118 ? 8.386 -5.401 -19.600 1.00 86.06 118 GLU A CA 1
ATOM 941 C C . GLU A 1 118 ? 9.764 -5.453 -18.920 1.00 86.06 118 GLU A C 1
ATOM 943 O O . GLU A 1 118 ? 9.980 -6.236 -17.995 1.00 86.06 118 GLU A O 1
ATOM 948 N N . ASN A 1 119 ? 10.688 -4.595 -19.360 1.00 87.12 119 ASN A N 1
ATOM 949 C CA . ASN A 1 119 ? 12.051 -4.523 -18.833 1.00 87.12 119 ASN A CA 1
ATOM 950 C C . ASN A 1 119 ? 12.162 -3.704 -17.537 1.00 87.12 119 ASN A C 1
ATOM 952 O O . ASN A 1 119 ? 13.251 -3.637 -16.960 1.00 87.12 119 ASN A O 1
ATOM 956 N N . ASP A 1 120 ? 11.082 -3.059 -17.084 1.00 88.56 120 ASP A N 1
ATOM 957 C CA . ASP A 1 120 ? 11.094 -2.371 -15.799 1.00 88.56 120 ASP A CA 1
ATOM 958 C C . ASP A 1 120 ? 11.255 -3.399 -14.653 1.00 88.56 120 ASP A C 1
A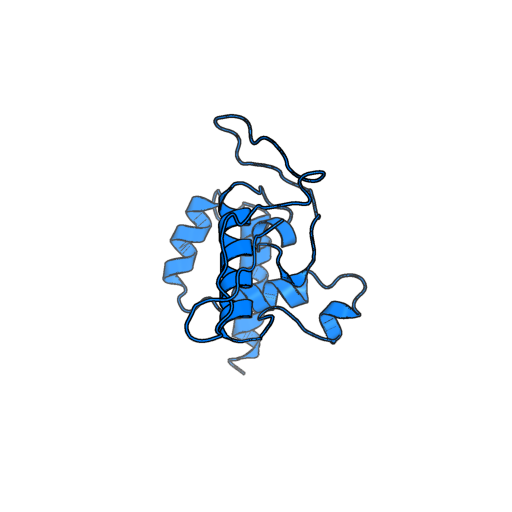TOM 960 O O . ASP A 1 120 ? 10.533 -4.403 -14.613 1.00 88.56 120 ASP A O 1
ATOM 964 N N . PRO A 1 121 ? 12.193 -3.199 -13.703 1.00 86.81 121 PRO A N 1
ATOM 965 C CA . PRO A 1 121 ? 12.450 -4.161 -12.631 1.00 86.81 121 PRO A CA 1
ATOM 966 C C . PRO A 1 121 ? 11.231 -4.475 -11.756 1.00 86.81 121 PRO A C 1
ATOM 968 O O . PRO A 1 121 ? 11.104 -5.604 -11.270 1.00 86.81 121 PRO A O 1
ATOM 971 N N . PHE A 1 122 ? 10.340 -3.501 -11.540 1.00 87.00 122 PHE A N 1
ATOM 972 C CA . PHE A 1 122 ? 9.093 -3.745 -10.827 1.00 87.00 122 PHE A CA 1
ATOM 973 C C . PHE A 1 122 ? 8.177 -4.641 -11.655 1.00 87.00 122 PHE A C 1
ATOM 975 O O . PHE A 1 122 ? 7.724 -5.661 -11.132 1.00 87.00 122 PHE A O 1
ATOM 982 N N . VAL A 1 123 ? 7.964 -4.315 -12.932 1.00 88.69 123 VAL A N 1
ATOM 983 C CA . VAL A 1 123 ? 7.129 -5.115 -13.841 1.00 88.69 123 VAL A CA 1
ATOM 984 C C . VAL A 1 123 ? 7.644 -6.552 -13.929 1.00 88.69 123 VAL A C 1
ATOM 986 O O . VAL A 1 123 ? 6.875 -7.496 -13.748 1.00 88.69 123 VAL A O 1
ATOM 989 N N . SER A 1 124 ? 8.955 -6.724 -14.098 1.00 88.00 124 SER A N 1
ATOM 990 C CA . SER A 1 124 ? 9.622 -8.030 -14.131 1.00 88.00 124 SER A CA 1
ATOM 991 C C . SER A 1 124 ? 9.367 -8.844 -12.857 1.00 88.00 124 SER A C 1
ATOM 993 O O . SER A 1 124 ? 8.967 -10.010 -12.923 1.00 88.00 124 SER A O 1
ATOM 995 N N . ARG A 1 125 ? 9.554 -8.238 -11.675 1.00 87.50 125 ARG A N 1
ATOM 996 C CA . ARG A 1 125 ? 9.330 -8.919 -10.390 1.00 87.50 125 ARG A CA 1
ATOM 997 C C . ARG A 1 125 ? 7.856 -9.259 -10.177 1.00 87.50 125 ARG A C 1
ATOM 999 O O . ARG A 1 125 ? 7.532 -10.371 -9.764 1.00 87.50 125 ARG A O 1
ATOM 1006 N N . PHE A 1 126 ? 6.968 -8.311 -10.453 1.00 85.00 126 PHE A N 1
ATOM 1007 C CA . PHE A 1 126 ? 5.532 -8.463 -10.255 1.00 85.00 126 PHE A CA 1
ATOM 1008 C C . PHE A 1 126 ? 4.943 -9.524 -11.203 1.00 85.00 126 PHE A C 1
ATOM 1010 O O . PHE A 1 126 ? 4.215 -10.414 -10.760 1.00 85.00 126 PHE A O 1
ATOM 1017 N N . GLY A 1 127 ? 5.349 -9.516 -12.478 1.00 83.50 127 GLY A N 1
ATOM 1018 C CA . GLY A 1 127 ? 4.972 -10.523 -13.473 1.00 83.50 127 GLY A CA 1
ATOM 1019 C C . GLY A 1 127 ? 5.504 -11.924 -13.155 1.00 83.50 127 GLY A C 1
ATOM 1020 O O . GLY A 1 127 ? 4.761 -12.901 -13.256 1.00 83.50 127 GLY A O 1
ATOM 1021 N N . GLY A 1 128 ? 6.748 -12.044 -12.676 1.00 84.62 128 GLY A N 1
ATOM 1022 C CA . GLY A 1 128 ? 7.307 -13.332 -12.246 1.00 84.62 128 GLY A CA 1
ATOM 1023 C C . GLY A 1 128 ? 6.482 -14.012 -11.142 1.00 84.62 128 GLY A C 1
ATOM 1024 O O . GLY A 1 128 ? 6.286 -15.231 -11.161 1.00 84.62 128 GLY A O 1
ATOM 1025 N N . LEU A 1 129 ? 5.927 -13.227 -10.212 1.00 84.12 129 LEU A N 1
ATOM 1026 C CA . LEU A 1 129 ? 5.054 -13.734 -9.148 1.00 84.12 129 LEU A CA 1
ATOM 1027 C C . LEU A 1 129 ? 3.659 -14.135 -9.656 1.00 84.12 129 LEU A C 1
ATOM 1029 O O . LEU A 1 129 ? 3.101 -15.106 -9.142 1.00 84.12 129 LEU A O 1
ATOM 1033 N N . LEU A 1 130 ? 3.122 -13.450 -10.673 1.00 78.19 130 LEU A N 1
ATOM 1034 C CA . LEU A 1 130 ? 1.866 -13.811 -11.352 1.00 78.19 130 LEU A CA 1
ATOM 1035 C C . LEU A 1 130 ? 1.972 -15.138 -12.107 1.00 78.19 130 LEU A C 1
ATOM 1037 O O . LEU A 1 130 ? 1.090 -15.987 -11.995 1.00 78.19 130 LEU A O 1
ATOM 1041 N N . ILE A 1 131 ? 3.066 -15.352 -12.836 1.00 77.06 131 ILE A N 1
ATOM 1042 C CA . ILE A 1 131 ? 3.290 -16.613 -13.556 1.00 77.06 131 ILE A CA 1
ATOM 1043 C C . ILE A 1 131 ? 3.456 -17.760 -12.551 1.00 77.06 131 ILE A C 1
ATOM 1045 O O . ILE A 1 131 ? 2.799 -18.794 -12.667 1.00 77.06 131 ILE A O 1
ATOM 1049 N N . SER A 1 132 ? 4.277 -17.563 -11.513 1.00 73.38 132 SER A N 1
ATOM 1050 C CA . SER A 1 132 ? 4.501 -18.571 -10.470 1.00 73.38 132 SER A CA 1
ATOM 1051 C C . SER A 1 132 ? 3.226 -18.935 -9.702 1.00 73.38 132 SER A C 1
ATOM 1053 O O . SER A 1 132 ? 3.066 -20.096 -9.333 1.00 73.38 132 SER A O 1
ATOM 1055 N N . SER A 1 133 ? 2.327 -17.981 -9.439 1.00 66.44 133 SER A N 1
ATOM 1056 C CA . SER A 1 133 ? 1.075 -18.265 -8.730 1.00 66.44 133 SER A CA 1
ATOM 1057 C C . SER A 1 133 ? 0.089 -19.052 -9.596 1.00 66.44 133 SER A C 1
ATOM 1059 O O . SER A 1 133 ? -0.493 -20.011 -9.104 1.00 66.44 133 SER A O 1
ATOM 1061 N N . ARG A 1 134 ? -0.053 -18.738 -10.891 1.00 65.69 134 ARG A N 1
ATOM 1062 C CA . ARG A 1 134 ? -0.980 -19.450 -11.795 1.00 65.69 134 ARG A CA 1
ATOM 1063 C C . ARG A 1 134 ? -0.545 -20.882 -12.124 1.00 65.69 134 ARG A C 1
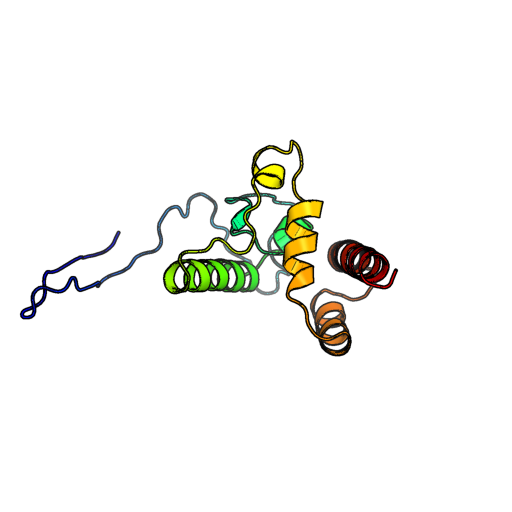ATOM 1065 O O . ARG A 1 134 ? -1.403 -21.756 -12.247 1.00 65.69 134 ARG A O 1
ATOM 1072 N N . VAL A 1 135 ? 0.760 -21.156 -12.191 1.00 57.25 135 VAL A N 1
ATOM 1073 C CA . VAL A 1 135 ? 1.285 -22.531 -12.343 1.00 57.25 135 VAL A CA 1
ATOM 1074 C C . VAL A 1 135 ? 0.928 -23.409 -11.133 1.00 57.25 135 VAL A C 1
ATOM 1076 O O . VAL A 1 135 ? 0.679 -24.597 -11.293 1.00 57.25 135 VAL A O 1
ATOM 1079 N N . LEU A 1 136 ? 0.829 -22.832 -9.929 1.00 48.56 136 LEU A N 1
ATOM 1080 C CA . LEU A 1 136 ? 0.470 -23.571 -8.710 1.00 48.56 136 LEU A CA 1
ATOM 1081 C C . LEU A 1 136 ? -1.030 -23.904 -8.594 1.00 48.56 136 LEU A C 1
ATOM 1083 O O . LEU A 1 136 ? -1.380 -24.780 -7.812 1.00 48.56 136 LEU A O 1
ATOM 1087 N N . PHE A 1 137 ? -1.906 -23.240 -9.355 1.00 45.91 137 PHE A N 1
ATOM 1088 C CA . PHE A 1 137 ? -3.361 -23.481 -9.344 1.00 45.91 137 PHE A CA 1
ATOM 1089 C C . PHE A 1 137 ? -3.876 -24.241 -10.580 1.00 45.91 137 PHE A C 1
ATOM 1091 O O . PHE A 1 137 ? -5.080 -24.437 -10.717 1.00 45.91 137 PHE A O 1
ATOM 1098 N N . SER A 1 138 ? -2.984 -24.649 -11.488 1.00 44.66 138 SER A N 1
ATOM 1099 C CA . SER A 1 138 ? -3.308 -25.403 -12.712 1.00 44.66 138 SER A CA 1
ATOM 1100 C C . SER A 1 138 ? -2.804 -26.857 -12.695 1.00 44.66 138 SER A C 1
ATOM 1102 O O . SER A 1 138 ? -2.853 -27.527 -13.727 1.00 44.66 138 SER A O 1
ATOM 1104 N N . GLY A 1 139 ? -2.347 -27.342 -11.532 1.00 38.12 139 GLY A N 1
ATOM 1105 C CA . GLY A 1 139 ? -1.931 -28.728 -11.280 1.00 38.12 139 GLY A CA 1
ATOM 1106 C C . GLY A 1 139 ? -2.889 -29.480 -10.370 1.00 38.12 139 GLY A C 1
ATOM 1107 O O . GLY A 1 139 ? -3.457 -28.837 -9.459 1.00 38.12 139 GLY A O 1
#

Secondary structure (DSSP, 8-state):
--B-PBPTTSPBP-BS-----GGG---PPTT---B-S---S-TTT--HHHHTT--B-HHHHHHHHHHHHHHHHHT--TT--HHHHH-S--HHHHHHHHHTT---SHHHHHHHHHTT-TTSHHHHHHHHHHHHHHHHT--

InterPro domains:
  IPR011009 Protein kinase-like domain superfamily [SSF56112] (15-86)

Foldseek 3Di:
DWDWDQDPVRDTDIDPDDDDDCPVPDDQDPPHLAQFQDQDDDPLLFDLCSLLRHHDDVVRVVSSVVQVVVCVVPVDSQQDDPCLVPDPRSSLVSLLSVLVPDDDPVVLVVVQVVRPHCPRSSNVSSVVSNVVSVVVVVD